Protein AF-A0A2U1WBD3-F1 (afdb_monomer_lite)

Sequence (122 aa):
MTLLGEARAVLRVKGDNYQPSRVTIESYLKFYELRAE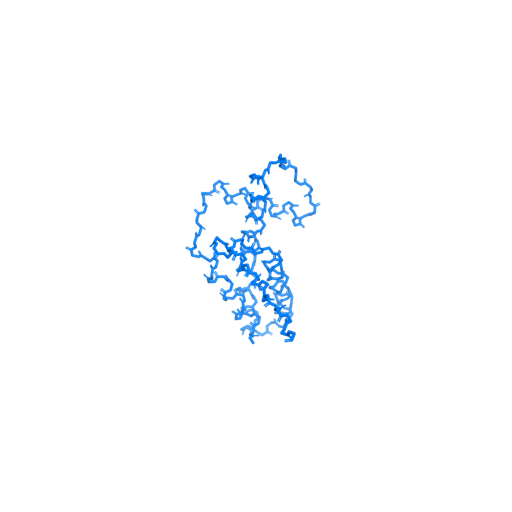GREIHPPRTRSTAVWRKAALRYGTVQRLRRSAGAFEQALISGDRQSAERLGEDVRHFLEVLYANPIARPGRRAAAVNPVLEMPVA

Structure (mmCIF, N/CA/C/O backbone):
data_AF-A0A2U1WBD3-F1
#
_entry.id   AF-A0A2U1WBD3-F1
#
loop_
_atom_site.group_PDB
_atom_site.id
_atom_site.type_symbol
_atom_site.label_atom_id
_atom_site.label_alt_id
_atom_site.label_comp_id
_atom_site.label_asym_id
_atom_site.label_entity_id
_atom_site.label_seq_id
_atom_site.pdbx_PDB_ins_code
_atom_site.Cartn_x
_atom_site.Cartn_y
_atom_site.Cartn_z
_atom_site.occupancy
_atom_site.B_iso_or_equiv
_atom_site.auth_seq_id
_atom_site.auth_comp_id
_atom_site.auth_asym_id
_atom_site.auth_atom_id
_atom_site.pdbx_PDB_model_num
ATOM 1 N N . MET A 1 1 ? -9.746 -14.182 8.923 1.00 58.69 1 MET A N 1
ATOM 2 C CA . MET A 1 1 ? -8.563 -13.294 9.026 1.00 58.69 1 MET A CA 1
ATOM 3 C C . MET A 1 1 ? -9.063 -11.858 8.898 1.00 58.69 1 MET A C 1
ATOM 5 O O . MET A 1 1 ? -9.930 -11.645 8.064 1.00 58.69 1 MET A O 1
ATOM 9 N N . THR A 1 2 ? -8.634 -10.909 9.740 1.00 89.38 2 THR A N 1
ATOM 10 C CA . THR A 1 2 ? -9.076 -9.499 9.636 1.00 89.38 2 THR A CA 1
ATOM 11 C C . THR A 1 2 ? -8.217 -8.734 8.627 1.00 89.38 2 THR A C 1
ATOM 13 O O . THR A 1 2 ? -7.050 -9.075 8.435 1.00 89.38 2 THR A O 1
ATOM 16 N N . LEU A 1 3 ? -8.763 -7.668 8.030 1.00 89.25 3 LEU A N 1
ATOM 17 C CA . LEU A 1 3 ? -8.054 -6.838 7.045 1.00 89.25 3 LEU A CA 1
ATOM 18 C C . LEU A 1 3 ? -6.744 -6.245 7.605 1.00 89.25 3 LEU A C 1
ATOM 20 O O . LEU A 1 3 ? -5.707 -6.277 6.944 1.00 89.25 3 LEU A O 1
ATOM 24 N N . LEU A 1 4 ? -6.753 -5.780 8.862 1.00 90.31 4 LEU A N 1
ATOM 25 C CA . LEU A 1 4 ? -5.536 -5.331 9.554 1.00 90.31 4 LEU A CA 1
ATOM 26 C C . LEU A 1 4 ? -4.539 -6.468 9.798 1.00 90.31 4 LEU A C 1
ATOM 28 O O . LEU A 1 4 ? -3.333 -6.263 9.664 1.00 90.31 4 LEU A O 1
ATOM 32 N N . GLY A 1 5 ? -5.023 -7.663 10.151 1.00 89.75 5 GLY A N 1
ATOM 33 C CA . GLY A 1 5 ? -4.171 -8.838 10.338 1.00 89.75 5 GLY A CA 1
ATOM 34 C C . GLY A 1 5 ? -3.416 -9.205 9.059 1.00 89.75 5 GLY A C 1
ATOM 35 O O . GLY A 1 5 ? -2.218 -9.482 9.096 1.00 89.75 5 GLY A O 1
ATOM 36 N N . GLU A 1 6 ? -4.098 -9.124 7.920 1.00 89.06 6 GLU A N 1
ATOM 37 C CA . GLU A 1 6 ? -3.526 -9.357 6.595 1.00 89.06 6 GLU A CA 1
ATOM 38 C C . GLU A 1 6 ? -2.506 -8.294 6.188 1.00 89.06 6 GLU A C 1
ATOM 40 O O . GLU A 1 6 ? -1.378 -8.630 5.818 1.00 89.06 6 GLU A O 1
ATOM 45 N N . ALA A 1 7 ? -2.849 -7.013 6.350 1.00 89.38 7 ALA A N 1
ATOM 46 C CA . ALA A 1 7 ? -1.927 -5.909 6.108 1.00 89.38 7 ALA A CA 1
ATOM 47 C C . ALA A 1 7 ? -0.637 -6.060 6.930 1.00 89.38 7 ALA A C 1
ATOM 49 O O . ALA A 1 7 ? 0.466 -5.953 6.390 1.00 89.38 7 ALA A O 1
ATOM 50 N N . ARG A 1 8 ? -0.752 -6.395 8.220 1.00 88.56 8 ARG A N 1
ATOM 51 C CA . ARG A 1 8 ? 0.398 -6.635 9.106 1.00 88.56 8 ARG A CA 1
ATOM 52 C C . ARG A 1 8 ? 1.247 -7.818 8.661 1.00 88.56 8 ARG A C 1
ATOM 54 O O . ARG A 1 8 ? 2.471 -7.700 8.635 1.00 88.56 8 ARG A O 1
ATOM 61 N N . ALA A 1 9 ? 0.625 -8.936 8.285 1.00 88.38 9 ALA A N 1
ATOM 62 C CA . ALA A 1 9 ? 1.343 -10.099 7.771 1.00 88.38 9 ALA A CA 1
ATOM 63 C C . ALA A 1 9 ? 2.156 -9.748 6.514 1.00 88.38 9 ALA A C 1
ATOM 65 O O . ALA A 1 9 ? 3.345 -10.066 6.435 1.00 88.38 9 ALA A O 1
ATOM 66 N N . VAL A 1 10 ? 1.555 -9.026 5.563 1.00 86.06 10 VAL A N 1
ATOM 67 C CA . VAL A 1 10 ? 2.246 -8.569 4.349 1.00 86.06 10 VAL A CA 1
ATOM 68 C C . VAL A 1 10 ? 3.392 -7.614 4.684 1.00 86.06 10 VAL A C 1
ATOM 70 O O . VAL A 1 10 ? 4.498 -7.790 4.169 1.00 86.06 10 VAL A O 1
ATOM 73 N N . LEU A 1 11 ? 3.168 -6.636 5.565 1.00 85.06 11 LEU A N 1
ATOM 74 C CA . LEU A 1 11 ? 4.197 -5.677 5.975 1.00 85.06 11 LEU A CA 1
ATOM 75 C C . LEU A 1 11 ? 5.371 -6.354 6.693 1.00 85.06 11 LEU A C 1
ATOM 77 O O . LEU A 1 11 ? 6.513 -5.989 6.424 1.00 85.06 11 LEU A O 1
ATOM 81 N N . ARG A 1 12 ? 5.115 -7.368 7.531 1.00 84.06 12 ARG A N 1
ATOM 82 C CA . ARG A 1 12 ? 6.157 -8.157 8.206 1.00 84.06 12 ARG A CA 1
ATOM 83 C C . ARG A 1 12 ? 7.020 -8.919 7.201 1.00 84.06 12 ARG A C 1
ATOM 85 O O . ARG A 1 12 ? 8.234 -8.803 7.216 1.00 84.06 12 ARG A O 1
ATOM 92 N N . VAL A 1 13 ? 6.403 -9.630 6.255 1.00 77.25 13 VAL A N 1
ATOM 93 C CA . VAL A 1 13 ? 7.138 -10.415 5.240 1.00 77.25 13 VAL A CA 1
ATOM 94 C C . VAL A 1 13 ? 7.948 -9.526 4.285 1.00 77.25 13 VAL A C 1
ATOM 96 O O . VAL A 1 13 ? 8.920 -9.979 3.679 1.00 77.25 13 VAL A O 1
ATOM 99 N N . LYS A 1 14 ? 7.531 -8.271 4.080 1.00 67.88 14 LYS A N 1
ATOM 100 C CA . LYS A 1 14 ? 8.148 -7.350 3.110 1.00 67.88 14 LYS A CA 1
ATOM 101 C C . LYS A 1 14 ? 9.025 -6.267 3.735 1.00 67.88 14 LYS A C 1
ATOM 103 O O . LYS A 1 14 ? 9.669 -5.552 2.974 1.00 67.88 14 LYS A O 1
ATOM 108 N N . GLY A 1 15 ? 9.071 -6.167 5.062 1.00 56.50 15 GLY A N 1
ATOM 109 C CA . GLY A 1 15 ? 9.906 -5.213 5.790 1.00 56.50 15 GLY A CA 1
ATOM 110 C C . GLY A 1 15 ? 11.388 -5.589 5.860 1.00 56.50 15 GLY A C 1
ATOM 111 O O . GLY A 1 15 ? 12.218 -4.687 5.892 1.00 56.50 15 GLY A O 1
ATOM 112 N N . ASP A 1 16 ? 11.724 -6.883 5.810 1.00 53.38 16 ASP A N 1
ATOM 113 C CA . ASP A 1 16 ? 13.017 -7.342 6.348 1.00 53.38 16 ASP A CA 1
ATOM 114 C C . ASP A 1 16 ? 14.142 -7.591 5.327 1.00 53.38 16 ASP A C 1
ATOM 116 O O . ASP A 1 16 ? 15.297 -7.686 5.721 1.00 53.38 16 ASP A O 1
ATOM 120 N N . ASN A 1 17 ? 13.874 -7.668 4.016 1.00 53.53 17 ASN A N 1
ATOM 121 C CA . ASN A 1 17 ? 14.839 -8.301 3.091 1.00 53.53 17 ASN A CA 1
ATOM 122 C C . ASN A 1 17 ? 15.435 -7.414 1.981 1.00 53.53 17 ASN A C 1
ATOM 124 O O . ASN A 1 17 ? 16.200 -7.915 1.161 1.00 53.53 17 ASN A O 1
ATOM 128 N N . TYR A 1 18 ? 15.114 -6.117 1.904 1.00 58.81 18 TYR A N 1
ATOM 129 C CA . TYR A 1 18 ? 15.713 -5.238 0.888 1.00 58.81 18 TYR A CA 1
ATOM 130 C C . TYR A 1 18 ? 15.768 -3.780 1.353 1.00 58.81 18 TYR A C 1
ATOM 132 O O . TYR A 1 18 ? 14.731 -3.125 1.463 1.00 58.81 18 TYR A O 1
ATOM 140 N N . GLN A 1 19 ? 16.980 -3.268 1.589 1.00 67.19 19 GLN A N 1
ATOM 141 C CA . GLN A 1 19 ? 17.243 -1.850 1.853 1.00 67.19 19 GLN A CA 1
ATOM 142 C C . GLN A 1 19 ? 17.941 -1.224 0.632 1.00 67.19 19 GLN A C 1
ATOM 144 O O . GLN A 1 19 ? 19.165 -1.283 0.522 1.00 67.19 19 GLN A O 1
ATOM 149 N N . PRO A 1 20 ? 17.183 -0.680 -0.337 1.00 70.88 20 PRO A N 1
ATOM 150 C CA . PRO A 1 20 ? 17.767 0.020 -1.472 1.00 70.88 20 PRO A CA 1
ATOM 151 C C . PRO A 1 20 ? 18.505 1.289 -1.026 1.00 70.88 20 PRO A C 1
ATOM 153 O O . PRO A 1 20 ? 18.197 1.872 0.013 1.00 70.88 20 PRO A O 1
ATOM 156 N N . SER A 1 21 ? 19.448 1.757 -1.849 1.00 80.75 21 SER A N 1
ATOM 157 C CA . SER A 1 21 ? 20.098 3.052 -1.626 1.00 80.75 21 SER A CA 1
ATOM 158 C C . SER A 1 21 ? 19.076 4.196 -1.638 1.00 80.75 21 SER A C 1
ATOM 160 O O . SER A 1 21 ? 18.038 4.108 -2.300 1.00 80.75 21 SER A O 1
ATOM 162 N N . ARG A 1 22 ? 19.390 5.310 -0.964 1.00 78.88 22 ARG A N 1
ATOM 163 C CA . ARG A 1 22 ? 18.521 6.500 -0.908 1.00 78.88 22 ARG A CA 1
ATOM 164 C C . ARG A 1 22 ? 18.092 6.992 -2.297 1.00 78.88 22 ARG A C 1
ATOM 166 O O . ARG A 1 22 ? 16.910 7.224 -2.521 1.00 78.88 22 ARG A O 1
ATOM 173 N N . VAL A 1 23 ? 19.029 7.053 -3.245 1.00 77.06 23 VAL A N 1
ATOM 174 C CA . VAL A 1 23 ? 18.760 7.446 -4.643 1.00 77.06 23 VAL A CA 1
ATOM 175 C C . VAL A 1 23 ? 17.743 6.508 -5.306 1.00 77.06 23 VAL A C 1
ATOM 177 O O . VAL A 1 23 ? 16.848 6.948 -6.024 1.00 77.06 23 VAL A O 1
ATOM 180 N N . THR A 1 24 ? 17.833 5.204 -5.033 1.00 81.75 24 THR A N 1
ATOM 181 C CA . THR A 1 24 ? 16.894 4.206 -5.568 1.00 81.75 24 THR A CA 1
ATOM 182 C C . THR A 1 24 ? 15.501 4.369 -4.957 1.00 81.75 24 THR A C 1
ATOM 184 O O . THR A 1 24 ? 14.508 4.263 -5.672 1.00 81.75 24 THR A O 1
ATOM 187 N N . ILE A 1 25 ? 15.421 4.674 -3.657 1.00 84.56 25 ILE A N 1
ATOM 188 C CA . ILE A 1 25 ? 14.158 4.950 -2.955 1.00 84.56 25 ILE A CA 1
ATOM 189 C C . ILE A 1 25 ? 13.456 6.169 -3.556 1.00 84.56 25 ILE A C 1
ATOM 191 O O . ILE A 1 25 ? 12.281 6.079 -3.911 1.00 84.56 25 ILE A O 1
ATOM 195 N N . GLU A 1 26 ? 14.168 7.286 -3.709 1.00 84.31 26 GLU A N 1
ATOM 196 C CA . GLU A 1 26 ? 13.619 8.517 -4.293 1.00 84.31 26 GLU A CA 1
ATOM 197 C C . GLU A 1 26 ? 13.110 8.266 -5.720 1.00 84.31 26 GLU A C 1
ATOM 199 O O . GLU A 1 26 ? 11.998 8.658 -6.078 1.00 84.31 26 GLU A O 1
ATOM 204 N N . SER A 1 27 ? 13.878 7.513 -6.512 1.00 83.94 27 SER A N 1
ATOM 205 C CA . SER A 1 27 ? 13.496 7.114 -7.867 1.00 83.94 27 SER A CA 1
ATOM 206 C C . SER A 1 27 ? 12.232 6.235 -7.896 1.00 83.94 27 SER A C 1
ATOM 208 O O . SER A 1 27 ? 11.349 6.436 -8.733 1.00 83.94 27 SER A O 1
ATOM 210 N N . TYR A 1 28 ? 12.098 5.290 -6.958 1.00 87.44 28 TYR A N 1
ATOM 211 C CA . TYR A 1 28 ? 10.912 4.439 -6.828 1.00 87.44 28 TYR A CA 1
ATOM 212 C C . TYR A 1 28 ? 9.660 5.215 -6.433 1.00 87.44 28 TYR A C 1
ATOM 214 O O . TYR A 1 28 ? 8.596 4.987 -7.011 1.00 87.44 28 TYR A O 1
ATOM 222 N N . LEU A 1 29 ? 9.783 6.120 -5.461 1.00 85.38 29 LEU A N 1
ATOM 223 C CA . LEU A 1 29 ? 8.667 6.938 -4.995 1.00 85.38 29 LEU A CA 1
ATOM 224 C C . LEU A 1 29 ? 8.170 7.863 -6.104 1.00 85.38 29 LEU A C 1
ATOM 226 O O . LEU A 1 29 ? 6.980 7.838 -6.411 1.00 85.38 29 LEU A O 1
ATOM 230 N N . LYS A 1 30 ? 9.086 8.556 -6.792 1.00 85.75 30 LYS A N 1
ATOM 231 C CA . LYS A 1 30 ? 8.747 9.414 -7.934 1.00 85.75 30 LYS A CA 1
ATOM 232 C C . LYS A 1 30 ? 8.009 8.644 -9.030 1.00 85.75 30 LYS A C 1
ATOM 234 O O . LYS A 1 30 ? 7.038 9.137 -9.594 1.00 85.75 30 LYS A O 1
ATOM 239 N N . PHE A 1 31 ? 8.443 7.418 -9.331 1.00 85.62 31 PHE A N 1
ATOM 240 C CA . PHE A 1 31 ? 7.751 6.570 -10.303 1.00 85.62 31 PHE A CA 1
ATOM 241 C C . PHE A 1 31 ? 6.345 6.178 -9.853 1.00 85.62 31 PHE A C 1
ATOM 243 O O . PHE A 1 31 ? 5.408 6.202 -10.650 1.00 85.62 31 PHE A O 1
ATOM 250 N N . TYR A 1 32 ? 6.196 5.790 -8.588 1.00 86.00 32 TYR A N 1
ATOM 251 C CA . TYR A 1 32 ? 4.901 5.412 -8.037 1.00 86.00 32 TYR A CA 1
ATOM 252 C C . TYR A 1 32 ? 3.906 6.579 -8.078 1.00 86.00 32 TYR A C 1
ATOM 254 O O . TYR A 1 32 ? 2.763 6.380 -8.476 1.00 86.00 32 TYR A O 1
ATOM 262 N N . GLU A 1 33 ? 4.346 7.783 -7.712 1.00 86.94 33 GLU A N 1
ATOM 263 C CA . GLU A 1 33 ? 3.527 9.002 -7.724 1.00 86.94 33 GLU A CA 1
ATOM 264 C C . GLU A 1 33 ? 3.058 9.357 -9.132 1.00 86.94 33 GLU A C 1
ATOM 266 O O . GLU A 1 33 ? 1.858 9.448 -9.370 1.00 86.94 33 GLU A O 1
ATOM 271 N N . LEU A 1 34 ? 3.983 9.431 -10.090 1.00 85.44 34 LEU A N 1
ATOM 272 C CA . LEU A 1 34 ? 3.650 9.695 -11.489 1.00 85.44 34 LEU A CA 1
ATOM 273 C C . LEU A 1 34 ? 2.657 8.659 -12.049 1.00 85.44 34 LEU A C 1
ATOM 275 O O . LEU A 1 34 ? 1.735 9.015 -12.779 1.00 85.44 34 LEU A O 1
ATOM 279 N N . ARG A 1 35 ? 2.794 7.382 -11.668 1.00 83.31 35 ARG A N 1
ATOM 280 C CA . ARG A 1 35 ? 1.837 6.338 -12.058 1.00 83.31 35 ARG A CA 1
ATOM 281 C C . ARG A 1 35 ? 0.466 6.534 -11.402 1.00 83.31 35 ARG A C 1
ATOM 283 O O . ARG A 1 35 ? -0.542 6.317 -12.067 1.00 83.31 35 ARG A O 1
ATOM 290 N N . ALA A 1 36 ? 0.420 6.895 -10.121 1.00 81.75 36 ALA A N 1
ATOM 291 C CA . ALA A 1 36 ? -0.828 7.158 -9.405 1.00 81.75 36 ALA A CA 1
ATOM 292 C C . ALA A 1 36 ? -1.576 8.376 -9.978 1.00 81.75 36 ALA A C 1
ATOM 294 O O . ALA A 1 36 ? -2.800 8.381 -10.009 1.00 81.75 36 ALA A O 1
ATOM 295 N N . GLU A 1 37 ? -0.843 9.361 -10.501 1.00 84.19 37 GLU A N 1
ATOM 296 C CA . GLU A 1 37 ? -1.375 10.518 -11.237 1.00 84.19 37 GLU A CA 1
ATOM 297 C C . GLU A 1 37 ? -1.829 10.181 -12.672 1.00 84.19 37 GLU A C 1
ATOM 299 O O . GLU A 1 37 ? -2.264 11.069 -13.403 1.00 84.19 37 GLU A O 1
ATOM 304 N N . GLY A 1 38 ? -1.697 8.924 -13.115 1.00 79.75 38 GLY A N 1
ATOM 305 C CA . GLY A 1 38 ? -2.022 8.508 -14.483 1.00 79.75 38 GLY A CA 1
ATOM 306 C C . GLY A 1 38 ? -1.058 9.047 -15.546 1.00 79.75 38 GLY A C 1
ATOM 307 O O . GLY A 1 38 ? -1.369 9.002 -16.734 1.00 79.75 38 GLY A O 1
ATOM 308 N N . ARG A 1 39 ? 0.114 9.559 -15.148 1.00 78.19 39 ARG A N 1
ATOM 309 C CA . ARG A 1 39 ? 1.105 10.120 -16.071 1.00 78.19 39 ARG A CA 1
ATOM 310 C C . ARG A 1 39 ? 1.967 9.020 -16.672 1.00 78.19 39 ARG A C 1
ATOM 312 O O . ARG A 1 39 ? 2.451 8.123 -15.977 1.00 78.19 39 ARG A O 1
ATOM 319 N N . GLU A 1 40 ? 2.194 9.107 -17.978 1.00 61.78 40 GLU A N 1
ATOM 320 C CA . GLU A 1 40 ? 3.032 8.147 -18.682 1.00 61.78 40 GLU A CA 1
ATOM 321 C C . GLU A 1 40 ? 4.512 8.420 -18.396 1.00 61.78 40 GLU A C 1
ATOM 323 O O . GLU A 1 40 ? 5.055 9.487 -18.675 1.00 61.78 40 GLU A O 1
ATOM 328 N N . ILE A 1 41 ? 5.178 7.430 -17.809 1.00 62.22 41 ILE A N 1
ATOM 329 C CA . ILE A 1 41 ? 6.614 7.465 -17.557 1.00 62.22 41 ILE A CA 1
ATOM 330 C C . ILE A 1 41 ? 7.221 6.546 -18.604 1.00 62.22 41 ILE A C 1
ATOM 332 O O . ILE A 1 41 ? 6.972 5.336 -18.587 1.00 62.22 41 ILE A O 1
ATOM 336 N N . HIS A 1 42 ? 8.024 7.099 -19.509 1.00 54.31 42 HIS A N 1
ATOM 337 C CA . HIS A 1 42 ? 8.779 6.328 -20.493 1.00 54.31 42 HIS A CA 1
ATOM 338 C C . HIS A 1 42 ? 10.232 6.116 -20.036 1.00 54.31 42 HIS A C 1
ATOM 340 O O . HIS A 1 42 ? 11.139 6.753 -20.566 1.00 54.31 42 HIS A O 1
ATOM 346 N N . PRO A 1 43 ? 10.535 5.217 -19.081 1.00 56.25 43 PRO A N 1
ATOM 347 C CA . PRO A 1 43 ? 11.903 4.749 -18.947 1.00 56.25 43 PRO A CA 1
ATOM 348 C C . PRO A 1 43 ? 12.204 3.780 -20.111 1.00 56.25 43 PRO A C 1
ATOM 350 O O . PRO A 1 43 ? 11.303 3.032 -20.521 1.00 56.25 43 PRO A O 1
ATOM 353 N N . PRO A 1 44 ? 13.438 3.767 -20.647 1.00 48.78 44 PRO A N 1
ATOM 354 C CA . PRO A 1 44 ? 13.813 2.990 -21.831 1.00 48.78 44 PRO A CA 1
ATOM 355 C C . PRO A 1 44 ? 13.414 1.512 -21.707 1.00 48.78 44 PRO A C 1
ATOM 357 O O . PRO A 1 44 ? 13.583 0.898 -20.651 1.00 48.78 44 PRO A O 1
ATOM 360 N N . ARG A 1 45 ? 12.848 0.938 -22.780 1.00 50.91 45 ARG A N 1
ATOM 361 C CA . ARG A 1 45 ? 12.339 -0.447 -22.840 1.00 50.91 45 ARG A CA 1
ATOM 362 C C . ARG A 1 45 ? 13.492 -1.465 -22.820 1.00 50.91 45 ARG A C 1
ATOM 364 O O . ARG A 1 45 ? 13.830 -2.056 -23.836 1.00 50.91 45 ARG A O 1
ATOM 371 N N . THR A 1 46 ? 14.084 -1.697 -21.654 1.00 60.22 46 THR A N 1
ATOM 372 C CA . THR A 1 46 ? 15.033 -2.794 -21.397 1.00 60.22 46 THR A CA 1
ATOM 373 C C . THR A 1 46 ? 14.473 -3.736 -20.322 1.00 60.22 46 THR A C 1
ATOM 375 O O . THR A 1 46 ? 13.620 -3.349 -19.518 1.00 60.22 46 THR A O 1
ATOM 378 N N . ARG A 1 47 ? 14.919 -5.005 -20.285 1.00 57.16 47 ARG A N 1
ATOM 379 C CA . ARG A 1 47 ? 14.473 -5.986 -19.266 1.00 57.16 47 ARG A CA 1
ATOM 380 C C . ARG A 1 47 ? 14.747 -5.506 -17.832 1.00 57.16 47 ARG A C 1
ATOM 382 O O . ARG A 1 47 ? 13.920 -5.731 -16.950 1.00 57.16 47 ARG A O 1
ATOM 389 N N . SER A 1 48 ? 15.857 -4.800 -17.611 1.00 72.06 48 SER A N 1
ATOM 390 C CA . SER A 1 48 ? 16.195 -4.167 -16.329 1.00 72.06 48 SER A CA 1
ATOM 391 C C . SER A 1 48 ? 15.172 -3.104 -15.916 1.00 72.06 48 SER A C 1
ATOM 393 O O . SER A 1 48 ? 14.790 -3.046 -14.748 1.00 72.06 48 SER A O 1
ATOM 395 N N . THR A 1 49 ? 14.629 -2.346 -16.870 1.00 74.81 49 THR A N 1
ATOM 396 C CA . THR A 1 49 ? 13.566 -1.368 -16.615 1.00 74.81 49 THR A CA 1
ATOM 397 C C . THR A 1 49 ? 12.257 -2.024 -16.175 1.00 74.81 49 THR A C 1
ATOM 399 O O . THR A 1 49 ? 11.584 -1.503 -15.289 1.00 74.81 49 THR A O 1
ATOM 402 N N . ALA A 1 50 ? 11.874 -3.175 -16.736 1.00 76.00 50 ALA A N 1
ATOM 403 C CA . ALA A 1 50 ? 10.646 -3.867 -16.327 1.00 76.00 50 ALA A CA 1
ATOM 404 C C . ALA A 1 50 ? 10.718 -4.373 -14.873 1.00 76.00 50 ALA A C 1
ATOM 406 O O . ALA A 1 50 ? 9.772 -4.195 -14.101 1.00 76.00 50 ALA A O 1
ATOM 407 N N . VAL A 1 51 ? 11.862 -4.950 -14.486 1.00 79.38 51 VAL A N 1
ATOM 408 C CA . VAL A 1 51 ? 12.134 -5.371 -13.101 1.00 79.38 51 VAL A CA 1
ATOM 409 C C . VAL A 1 51 ? 12.107 -4.164 -12.163 1.00 79.38 51 VAL A C 1
ATOM 411 O O . VAL A 1 51 ? 11.437 -4.203 -11.130 1.00 79.38 51 VAL A O 1
ATOM 414 N N . TRP A 1 52 ? 12.760 -3.069 -12.560 1.00 83.00 52 TRP A N 1
ATOM 415 C CA . TRP A 1 52 ? 12.784 -1.820 -11.804 1.00 83.00 52 TRP A CA 1
ATOM 416 C C . TRP A 1 52 ? 11.381 -1.222 -11.611 1.00 83.00 52 TRP A C 1
ATOM 418 O O . TRP A 1 52 ? 11.013 -0.910 -10.483 1.00 83.00 52 TRP A O 1
ATOM 428 N N . ARG A 1 53 ? 10.543 -1.150 -12.659 1.00 83.06 53 ARG A N 1
ATOM 429 C CA . ARG A 1 53 ? 9.158 -0.637 -12.567 1.00 83.06 53 ARG A CA 1
ATOM 430 C C . ARG A 1 53 ? 8.315 -1.452 -11.587 1.00 83.06 53 ARG A C 1
ATOM 432 O O . ARG A 1 53 ? 7.533 -0.892 -10.820 1.00 83.06 53 ARG A O 1
ATOM 439 N N . LYS A 1 54 ? 8.469 -2.781 -11.604 1.00 83.06 54 LYS A N 1
ATOM 440 C CA . LYS A 1 54 ? 7.762 -3.680 -10.681 1.00 83.06 54 LYS A CA 1
ATOM 441 C C . LYS A 1 54 ? 8.232 -3.478 -9.239 1.00 83.06 54 LYS A C 1
ATOM 443 O O . LYS A 1 54 ? 7.403 -3.449 -8.331 1.00 83.06 54 LYS A O 1
ATOM 448 N N . ALA A 1 55 ? 9.539 -3.312 -9.033 1.00 83.38 55 ALA A N 1
ATOM 449 C CA . ALA A 1 55 ? 10.112 -3.007 -7.725 1.00 83.38 55 ALA A CA 1
ATOM 450 C C . ALA A 1 55 ? 9.622 -1.649 -7.194 1.00 83.38 55 ALA A C 1
ATOM 452 O O . ALA A 1 55 ? 9.158 -1.581 -6.057 1.00 83.38 55 ALA A O 1
ATOM 453 N N . ALA A 1 56 ? 9.627 -0.614 -8.036 1.00 85.25 56 ALA A N 1
ATOM 454 C CA . ALA A 1 56 ? 9.150 0.726 -7.710 1.00 85.25 56 ALA A CA 1
ATOM 455 C C . ALA A 1 56 ? 7.668 0.738 -7.311 1.00 85.25 56 ALA A C 1
ATOM 457 O O . ALA A 1 56 ? 7.317 1.245 -6.245 1.00 85.25 56 ALA A O 1
ATOM 458 N N . LEU A 1 57 ? 6.806 0.098 -8.116 1.00 86.62 57 LEU A N 1
ATOM 459 C CA . LEU A 1 57 ? 5.381 -0.047 -7.805 1.00 86.62 57 LEU A CA 1
ATOM 460 C C . LEU A 1 57 ? 5.184 -0.691 -6.433 1.00 86.62 57 LEU A C 1
ATOM 462 O O . LEU A 1 57 ? 4.433 -0.193 -5.597 1.00 86.62 57 LEU A O 1
ATOM 466 N N . ARG A 1 58 ? 5.870 -1.811 -6.206 1.00 86.94 58 ARG A N 1
ATOM 467 C CA . ARG A 1 58 ? 5.761 -2.570 -4.966 1.00 86.94 58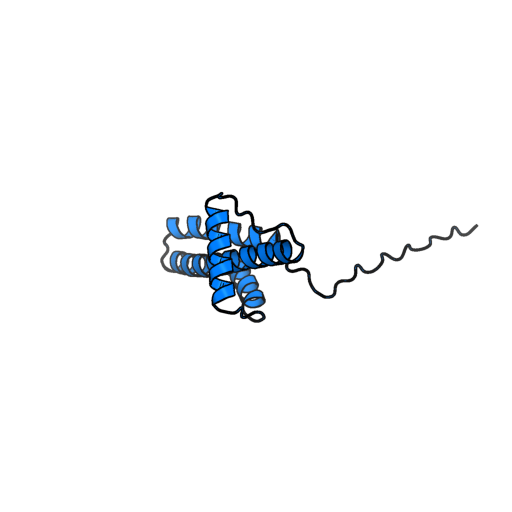 ARG A CA 1
ATOM 468 C C . ARG A 1 58 ? 6.217 -1.745 -3.769 1.00 86.94 58 ARG A C 1
ATOM 470 O O . ARG A 1 58 ? 5.526 -1.740 -2.757 1.00 86.94 58 ARG A O 1
ATOM 477 N N . TYR A 1 59 ? 7.358 -1.070 -3.885 1.00 87.38 59 TYR A N 1
ATOM 478 C CA . TYR A 1 59 ? 7.904 -0.238 -2.819 1.00 87.38 59 TYR A CA 1
ATOM 479 C C . TYR A 1 59 ? 6.915 0.865 -2.427 1.00 87.38 59 TYR A C 1
ATOM 481 O O . TYR A 1 59 ? 6.553 0.970 -1.256 1.00 87.38 59 TYR A O 1
ATOM 489 N N . GLY A 1 60 ? 6.405 1.617 -3.408 1.00 88.56 60 GLY A N 1
ATOM 490 C CA . GLY A 1 60 ? 5.405 2.656 -3.162 1.00 88.56 60 GLY A CA 1
ATOM 491 C C . GLY A 1 60 ? 4.118 2.101 -2.543 1.00 88.56 60 GLY A C 1
ATOM 492 O O . GLY A 1 60 ? 3.627 2.647 -1.556 1.00 88.56 60 GLY A O 1
ATOM 493 N N . THR A 1 61 ? 3.635 0.955 -3.034 1.00 90.94 61 THR A N 1
ATOM 494 C CA . THR A 1 61 ? 2.434 0.297 -2.492 1.00 90.94 61 THR A CA 1
ATOM 495 C C . THR A 1 61 ? 2.637 -0.152 -1.041 1.00 90.94 61 THR A C 1
ATOM 497 O O . THR A 1 61 ? 1.758 0.044 -0.211 1.00 90.94 61 THR A O 1
ATOM 500 N N . VAL A 1 62 ? 3.807 -0.705 -0.690 1.00 90.06 62 VAL A N 1
ATOM 501 C CA . VAL A 1 62 ? 4.135 -1.102 0.693 1.00 90.06 62 VAL A CA 1
ATOM 502 C C . VAL A 1 62 ? 4.185 0.109 1.627 1.00 90.06 62 VAL A C 1
ATOM 504 O O . VAL A 1 62 ? 3.671 0.034 2.742 1.00 90.06 62 VAL A O 1
ATOM 507 N N . GLN A 1 63 ? 4.768 1.229 1.190 1.00 90.12 63 GLN A N 1
ATOM 508 C CA . GLN A 1 63 ? 4.814 2.459 1.990 1.00 90.12 63 GLN A CA 1
ATOM 509 C C . GLN A 1 63 ? 3.410 3.027 2.235 1.00 90.12 63 GLN A C 1
ATOM 511 O O . GLN A 1 63 ? 3.066 3.376 3.367 1.00 90.12 63 GLN A O 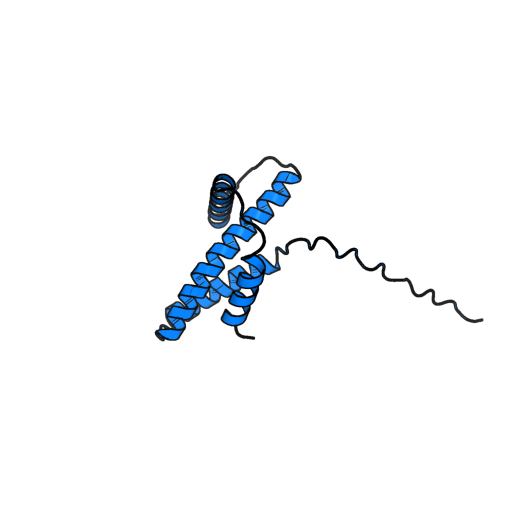1
ATOM 516 N N . ARG A 1 64 ? 2.569 3.066 1.192 1.00 91.88 64 ARG A N 1
ATOM 517 C CA . ARG A 1 64 ? 1.172 3.507 1.304 1.00 91.88 64 ARG A CA 1
ATOM 518 C C . ARG A 1 64 ? 0.356 2.565 2.188 1.00 91.88 64 ARG A C 1
ATOM 520 O O . ARG A 1 64 ? -0.302 3.048 3.101 1.00 91.88 64 ARG A O 1
ATOM 527 N N . LEU A 1 65 ? 0.501 1.248 2.021 1.00 93.50 65 LEU A N 1
ATOM 528 C CA . LEU A 1 65 ? -0.129 0.247 2.885 1.00 93.50 65 LEU A CA 1
ATOM 529 C C . LEU A 1 65 ? 0.270 0.429 4.352 1.00 93.50 65 LEU A C 1
ATOM 531 O O . LEU A 1 65 ? -0.594 0.385 5.217 1.00 93.50 65 LEU A O 1
ATOM 535 N N . ARG A 1 66 ? 1.555 0.666 4.649 1.00 92.88 66 ARG A N 1
ATOM 536 C CA . ARG A 1 66 ? 2.025 0.906 6.023 1.00 92.88 66 ARG A CA 1
ATOM 537 C C . ARG A 1 66 ? 1.339 2.121 6.646 1.00 92.88 66 ARG A C 1
ATOM 539 O O . ARG A 1 66 ? 0.859 2.032 7.773 1.00 92.88 66 ARG A O 1
ATOM 546 N N . ARG A 1 67 ? 1.275 3.235 5.909 1.00 93.56 67 ARG A N 1
ATOM 547 C CA . ARG A 1 67 ? 0.628 4.469 6.372 1.00 93.56 67 ARG A CA 1
ATOM 548 C C . ARG A 1 67 ? -0.881 4.284 6.551 1.00 93.56 67 ARG A C 1
ATOM 550 O O . ARG A 1 67 ? -1.399 4.641 7.604 1.00 93.56 67 ARG A O 1
ATOM 557 N N . SER A 1 68 ? -1.567 3.706 5.564 1.00 94.38 68 SER A N 1
ATOM 558 C CA . SER A 1 68 ? -3.017 3.492 5.616 1.00 94.38 68 SER A CA 1
ATOM 559 C C . SER A 1 68 ? -3.411 2.468 6.675 1.00 94.38 68 SER A C 1
ATOM 561 O O . SER A 1 68 ? -4.376 2.706 7.383 1.00 94.38 68 SER A O 1
ATOM 563 N N . ALA A 1 69 ? -2.647 1.388 6.865 1.00 94.62 69 ALA A N 1
ATOM 564 C CA . ALA A 1 69 ? -2.912 0.412 7.922 1.00 94.62 69 ALA A CA 1
ATOM 565 C C . ALA A 1 69 ? -2.748 1.019 9.324 1.00 94.62 69 ALA A C 1
ATOM 567 O O . ALA A 1 69 ? -3.583 0.772 10.189 1.00 94.62 69 ALA A O 1
ATOM 568 N N . GLY A 1 70 ? -1.716 1.846 9.539 1.00 94.44 70 GLY A N 1
ATOM 569 C CA . GLY A 1 70 ? -1.540 2.566 10.803 1.00 94.44 70 GLY A CA 1
ATOM 570 C C . GLY A 1 70 ? -2.672 3.562 11.070 1.00 94.44 70 GLY A C 1
ATOM 571 O O . GLY A 1 70 ? -3.225 3.584 12.164 1.00 94.44 70 GLY A O 1
ATOM 572 N N . ALA A 1 71 ? -3.069 4.345 10.063 1.00 94.56 71 ALA A N 1
ATOM 573 C CA . ALA A 1 71 ? -4.192 5.274 10.188 1.00 94.56 71 ALA A CA 1
ATOM 574 C C . ALA A 1 71 ? -5.534 4.545 10.388 1.00 94.56 71 ALA A C 1
ATOM 576 O O . ALA A 1 71 ? -6.359 4.991 11.179 1.00 94.56 71 ALA A O 1
ATOM 577 N N . PHE A 1 72 ? -5.742 3.418 9.701 1.00 96.25 72 PHE A N 1
ATOM 578 C CA . PHE A 1 72 ? -6.940 2.592 9.829 1.00 96.25 72 PHE A CA 1
ATOM 579 C C . PHE A 1 72 ? -7.071 2.033 11.245 1.00 96.25 72 PHE A C 1
ATOM 581 O O . PHE A 1 72 ? -8.135 2.122 11.848 1.00 96.25 72 PHE A O 1
ATOM 588 N N . GLU A 1 73 ? -5.977 1.518 11.807 1.00 95.88 73 GLU A N 1
ATOM 589 C CA . GLU A 1 73 ? -5.943 1.076 13.199 1.00 95.88 73 GLU A CA 1
ATOM 590 C C . GLU A 1 73 ? -6.312 2.204 14.169 1.00 95.88 73 GLU A C 1
ATOM 592 O O . GLU A 1 73 ? -7.149 1.996 15.043 1.00 95.88 73 GLU A O 1
ATOM 597 N N . GLN A 1 74 ? -5.755 3.404 13.987 1.00 96.19 74 GLN A N 1
ATOM 598 C CA . GLN A 1 74 ? -6.092 4.549 14.838 1.00 96.19 74 GLN A CA 1
ATOM 599 C C . GLN A 1 74 ? -7.565 4.958 14.713 1.00 96.19 74 GLN A C 1
ATOM 601 O O . GLN A 1 74 ? -8.200 5.216 15.730 1.00 96.19 74 GLN A O 1
ATOM 606 N N . ALA A 1 75 ? -8.128 4.955 13.500 1.00 94.81 75 ALA A N 1
ATOM 607 C CA . ALA A 1 75 ? -9.543 5.255 13.276 1.00 94.81 75 ALA A CA 1
ATOM 608 C C . ALA A 1 75 ? -10.477 4.230 13.946 1.00 94.81 75 ALA A C 1
ATOM 610 O O . ALA A 1 75 ? -11.516 4.594 14.490 1.00 94.81 75 ALA A O 1
ATOM 611 N N . LEU A 1 76 ? -10.097 2.946 13.957 1.00 94.12 76 LEU A N 1
ATOM 612 C CA . LEU A 1 76 ? -10.845 1.916 14.683 1.00 94.12 76 LEU A CA 1
ATOM 613 C C . LEU A 1 76 ? -10.772 2.113 16.201 1.00 94.12 76 LEU A C 1
ATOM 615 O O . LEU A 1 76 ? -11.787 1.957 16.874 1.00 94.12 76 LEU A O 1
ATOM 619 N N . ILE A 1 77 ? -9.595 2.462 16.733 1.00 96.38 77 ILE A N 1
ATOM 620 C CA . ILE A 1 77 ? -9.400 2.718 18.169 1.00 96.38 77 ILE A CA 1
ATOM 621 C C . ILE A 1 77 ? -10.199 3.947 18.621 1.00 96.38 77 ILE A C 1
ATOM 623 O O . ILE A 1 77 ? -10.808 3.917 19.687 1.00 96.38 77 ILE A O 1
ATOM 627 N N . SER A 1 78 ? -10.227 5.014 17.817 1.00 96.12 78 SER A N 1
ATOM 628 C CA . SER A 1 78 ? -10.963 6.245 18.132 1.00 96.12 78 SER A CA 1
ATOM 629 C C . SER A 1 78 ? -12.473 6.152 17.885 1.00 96.12 78 SER A C 1
ATOM 631 O O . SER A 1 78 ? -13.209 7.053 18.282 1.00 96.12 78 SER A O 1
ATOM 633 N N . GLY A 1 79 ? -12.946 5.089 17.227 1.00 96.75 79 GLY A N 1
ATOM 634 C CA . GLY A 1 79 ? -14.352 4.927 16.853 1.00 96.75 79 GLY A CA 1
ATOM 635 C C . GLY A 1 79 ? -14.802 5.805 15.678 1.00 96.75 79 GLY A C 1
ATOM 636 O O . GLY A 1 79 ? -16.004 5.895 15.419 1.00 96.75 79 GLY A O 1
ATOM 637 N N . ASP A 1 80 ? -13.872 6.428 14.947 1.00 96.88 80 ASP A N 1
ATOM 638 C CA . ASP A 1 80 ? -14.168 7.204 13.740 1.00 96.88 80 ASP A CA 1
ATOM 639 C C . ASP A 1 80 ? -14.526 6.264 12.578 1.00 96.88 80 ASP A C 1
ATOM 641 O O . ASP A 1 80 ? -13.676 5.817 11.800 1.00 96.88 80 ASP A O 1
ATOM 645 N N . ARG A 1 81 ? -15.822 5.951 12.472 1.00 95.19 81 ARG A N 1
ATOM 646 C CA . ARG A 1 81 ? -16.363 5.027 11.464 1.00 95.19 81 ARG A CA 1
ATOM 647 C C . ARG A 1 81 ? -16.101 5.491 10.034 1.00 95.19 81 ARG A C 1
ATOM 649 O O . ARG A 1 81 ? -15.781 4.656 9.194 1.00 95.19 81 ARG A O 1
ATOM 656 N N . GLN A 1 82 ? -16.204 6.792 9.766 1.00 95.69 82 GLN A N 1
ATOM 657 C CA . GLN A 1 82 ? -16.040 7.332 8.417 1.00 95.69 82 GLN A CA 1
ATOM 658 C C . GLN A 1 82 ? -14.588 7.199 7.953 1.00 95.69 82 GLN A C 1
ATOM 660 O O . GLN A 1 82 ? -14.319 6.727 6.845 1.00 95.69 82 GLN A O 1
ATOM 665 N N . SER A 1 83 ? -13.634 7.567 8.813 1.00 93.56 83 SER A N 1
ATOM 666 C CA . SER A 1 83 ? -12.218 7.367 8.506 1.00 93.56 83 SER A CA 1
ATOM 667 C C . SER A 1 83 ? -11.872 5.886 8.402 1.00 93.56 83 SER A C 1
ATOM 669 O O . SER A 1 83 ? -11.106 5.509 7.515 1.00 93.56 83 SER A O 1
ATOM 671 N N . ALA A 1 84 ? -12.438 5.041 9.269 1.00 93.75 84 ALA A N 1
ATOM 672 C CA . ALA A 1 84 ? -12.189 3.605 9.254 1.00 93.75 84 ALA A CA 1
ATOM 673 C C . ALA A 1 84 ? -12.657 2.944 7.949 1.00 93.75 84 ALA A C 1
ATOM 675 O O . ALA A 1 84 ? -11.922 2.136 7.385 1.00 93.75 84 ALA A O 1
ATOM 676 N N . GLU A 1 85 ? -13.834 3.305 7.441 1.00 95.50 85 GLU A N 1
ATOM 677 C CA . GLU A 1 85 ? -14.356 2.787 6.174 1.00 95.50 85 GLU A CA 1
ATOM 678 C C . GLU A 1 85 ? -13.446 3.164 4.999 1.00 95.50 85 GLU A C 1
ATOM 680 O O . GLU A 1 85 ? -12.907 2.282 4.327 1.00 95.50 85 GLU A O 1
ATOM 685 N N . ARG A 1 86 ? -13.159 4.463 4.835 1.0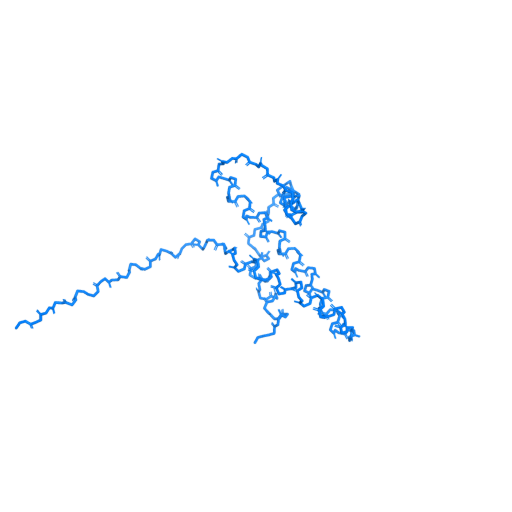0 96.38 86 ARG A N 1
ATOM 686 C CA . ARG A 1 86 ? -12.293 4.970 3.760 1.00 96.38 86 ARG A CA 1
ATOM 687 C C . ARG A 1 86 ? -10.889 4.360 3.804 1.00 96.38 86 ARG A C 1
ATOM 689 O O . ARG A 1 86 ? -10.348 3.935 2.787 1.00 96.38 86 ARG A O 1
ATOM 696 N N . LEU A 1 87 ? -10.275 4.308 4.987 1.00 95.06 87 LEU A N 1
ATOM 697 C CA . LEU A 1 87 ? -8.930 3.748 5.146 1.00 95.06 87 LEU A CA 1
ATOM 698 C C . LEU A 1 87 ? -8.923 2.222 4.988 1.00 95.06 87 LEU A C 1
ATOM 700 O O . LEU A 1 87 ? -7.920 1.659 4.551 1.00 95.06 87 LEU A O 1
ATOM 704 N N . GLY A 1 88 ? -10.030 1.547 5.304 1.00 94.31 88 GLY A N 1
ATOM 705 C CA . GLY A 1 88 ? -10.221 0.130 5.020 1.00 94.31 88 GLY A CA 1
ATOM 706 C C . GLY A 1 88 ? -10.227 -0.161 3.517 1.00 94.31 88 GLY A C 1
ATOM 707 O O . GLY A 1 88 ? -9.576 -1.109 3.075 1.00 94.31 88 GLY A O 1
ATOM 708 N N . GLU A 1 89 ? -10.892 0.672 2.716 1.00 96.00 89 GLU A N 1
ATOM 709 C CA . GLU A 1 89 ? -10.848 0.571 1.252 1.00 96.00 89 GLU A CA 1
ATOM 710 C C . GLU A 1 89 ? -9.435 0.793 0.703 1.00 96.00 89 GLU A C 1
ATOM 712 O O . GLU A 1 89 ? -8.959 -0.023 -0.089 1.00 96.00 89 GLU A O 1
ATOM 717 N N . ASP A 1 90 ? -8.721 1.810 1.199 1.00 94.00 90 ASP A N 1
ATOM 718 C CA . ASP A 1 90 ? -7.317 2.054 0.843 1.00 94.00 90 ASP A CA 1
ATOM 719 C C . ASP A 1 90 ? -6.444 0.819 1.141 1.00 94.00 90 ASP A C 1
ATOM 721 O O . ASP A 1 90 ? -5.659 0.369 0.301 1.00 94.00 90 ASP A O 1
ATOM 725 N N . VAL A 1 91 ? -6.582 0.233 2.338 1.00 95.19 91 VAL A N 1
ATOM 726 C CA . VAL A 1 91 ? -5.830 -0.967 2.740 1.00 95.19 91 VAL A CA 1
ATOM 727 C C . VAL A 1 91 ? -6.143 -2.147 1.819 1.00 95.19 91 VAL A C 1
ATOM 729 O O . VAL A 1 91 ? -5.214 -2.834 1.384 1.00 95.19 91 VAL A O 1
ATOM 732 N N . ARG A 1 92 ? -7.421 -2.372 1.490 1.00 95.75 92 ARG A N 1
ATOM 733 C CA . ARG A 1 92 ? -7.843 -3.436 0.567 1.00 95.75 92 ARG A CA 1
ATOM 734 C C . ARG A 1 92 ? -7.233 -3.234 -0.819 1.00 95.75 92 ARG A C 1
ATOM 736 O O . ARG A 1 92 ? -6.592 -4.147 -1.334 1.00 95.75 92 ARG A O 1
ATOM 743 N N . HIS A 1 93 ? -7.343 -2.027 -1.365 1.00 94.44 93 HIS A N 1
ATOM 744 C CA . HIS A 1 93 ? -6.788 -1.680 -2.668 1.00 94.44 93 HIS A CA 1
ATOM 745 C C . HIS A 1 93 ? -5.274 -1.940 -2.736 1.00 94.44 93 HIS A C 1
ATOM 747 O O . HIS A 1 93 ? -4.778 -2.582 -3.664 1.00 94.44 93 HIS A O 1
ATOM 753 N N . PHE A 1 94 ? -4.509 -1.507 -1.730 1.00 92.44 94 PHE A N 1
ATOM 754 C CA . PHE A 1 94 ? -3.061 -1.732 -1.731 1.00 92.44 94 PHE A CA 1
ATOM 755 C C . PHE A 1 94 ? -2.686 -3.212 -1.591 1.00 92.44 94 PHE A C 1
ATOM 757 O O . PHE A 1 94 ? -1.702 -3.650 -2.195 1.00 92.44 94 PHE A O 1
ATOM 764 N N . LEU A 1 95 ? -3.458 -4.001 -0.839 1.00 91.06 95 LEU A N 1
ATOM 765 C CA . LEU A 1 95 ? -3.274 -5.453 -0.779 1.00 91.06 95 LEU A CA 1
ATOM 766 C C . LEU A 1 95 ? -3.513 -6.105 -2.145 1.00 91.06 95 LEU A C 1
ATOM 768 O O . LEU A 1 95 ? -2.663 -6.868 -2.606 1.00 91.06 95 LEU A O 1
ATOM 772 N N . GLU A 1 96 ? -4.596 -5.745 -2.834 1.00 92.69 96 GLU A N 1
ATOM 773 C CA . GLU A 1 96 ? -4.900 -6.227 -4.187 1.00 92.69 96 GLU A CA 1
ATOM 774 C C . GLU A 1 96 ? -3.767 -5.913 -5.172 1.00 92.69 96 GLU A C 1
ATOM 776 O O . GLU A 1 96 ? -3.292 -6.803 -5.885 1.00 92.69 96 GLU A O 1
ATOM 781 N N . VAL A 1 97 ? -3.245 -4.680 -5.156 1.00 89.50 97 VAL A N 1
ATOM 782 C CA . VAL A 1 97 ? -2.102 -4.282 -5.994 1.00 89.50 97 VAL A CA 1
ATOM 783 C C . VAL A 1 97 ? -0.867 -5.139 -5.694 1.00 89.50 97 VAL A C 1
ATOM 785 O O . VAL A 1 97 ? -0.169 -5.569 -6.621 1.00 89.50 97 VAL A O 1
ATOM 788 N N . LEU A 1 98 ? -0.580 -5.427 -4.421 1.00 87.88 98 LEU A N 1
ATOM 789 C CA . LEU A 1 98 ? 0.552 -6.274 -4.033 1.00 87.88 98 LEU A CA 1
ATOM 790 C C . LEU A 1 98 ? 0.366 -7.737 -4.444 1.00 87.88 98 LEU A C 1
ATOM 792 O O . LEU A 1 98 ? 1.353 -8.380 -4.824 1.00 87.88 98 LEU A O 1
ATOM 796 N N . TYR A 1 99 ? -0.861 -8.253 -4.393 1.00 87.12 99 TYR A N 1
ATOM 797 C CA . TYR A 1 99 ? -1.188 -9.614 -4.817 1.00 87.12 99 TYR A CA 1
ATOM 798 C C . TYR A 1 99 ? -1.149 -9.787 -6.330 1.00 87.12 99 TYR A C 1
ATOM 800 O O . TYR A 1 99 ? -0.612 -10.788 -6.800 1.00 87.12 99 TYR A O 1
ATOM 808 N N . ALA A 1 100 ? -1.581 -8.782 -7.091 1.00 85.94 100 ALA A N 1
ATOM 809 C CA . ALA A 1 100 ? -1.415 -8.750 -8.542 1.00 85.94 100 ALA A CA 1
ATOM 810 C C . ALA A 1 100 ? 0.067 -8.658 -8.966 1.00 85.94 100 ALA A C 1
ATOM 812 O O . ALA A 1 100 ? 0.432 -9.006 -10.089 1.00 85.94 100 ALA A O 1
ATOM 813 N N . ASN A 1 101 ? 0.954 -8.215 -8.064 1.00 80.94 101 ASN A N 1
ATOM 814 C CA . ASN A 1 101 ? 2.377 -8.006 -8.337 1.00 80.94 101 ASN A CA 1
ATOM 815 C C . ASN A 1 101 ? 3.292 -8.833 -7.408 1.00 80.94 101 ASN A C 1
ATOM 817 O O . ASN A 1 101 ? 4.109 -8.272 -6.659 1.00 80.94 101 ASN A O 1
ATOM 821 N N . PRO A 1 102 ? 3.250 -10.180 -7.467 1.00 72.50 102 PRO A N 1
ATOM 822 C CA . PRO A 1 102 ? 4.085 -11.019 -6.615 1.00 72.50 102 PRO A CA 1
ATOM 823 C C . PRO A 1 102 ? 5.578 -10.838 -6.947 1.00 72.50 102 PRO A C 1
ATOM 825 O O . PRO A 1 102 ? 5.964 -10.681 -8.111 1.00 72.50 102 PRO A O 1
ATOM 828 N N . ILE A 1 103 ? 6.440 -10.870 -5.920 1.00 64.88 103 ILE A N 1
ATOM 829 C CA . ILE A 1 103 ? 7.882 -11.084 -6.123 1.00 64.88 103 ILE A CA 1
ATOM 830 C C . ILE A 1 103 ? 7.983 -12.481 -6.720 1.00 64.88 103 ILE A C 1
ATOM 832 O O . ILE A 1 103 ? 7.468 -13.429 -6.124 1.00 64.88 103 ILE A O 1
ATOM 836 N N . ALA A 1 104 ? 8.600 -12.597 -7.896 1.00 57.03 104 ALA A N 1
ATOM 837 C CA . ALA A 1 104 ? 8.980 -13.898 -8.416 1.00 57.03 104 ALA A CA 1
ATOM 838 C C . ALA A 1 104 ? 9.808 -14.572 -7.321 1.00 57.03 104 ALA A C 1
ATOM 840 O O . ALA A 1 104 ? 10.866 -14.065 -6.956 1.00 57.03 104 ALA A O 1
ATOM 841 N N . ARG A 1 105 ? 9.277 -15.637 -6.713 1.00 53.00 105 ARG A N 1
ATOM 842 C CA . ARG A 1 105 ? 10.031 -16.417 -5.734 1.00 53.00 105 ARG A CA 1
ATOM 843 C C . ARG A 1 105 ? 11.239 -16.979 -6.487 1.00 53.00 105 ARG A C 1
ATOM 845 O O . ARG A 1 105 ? 11.014 -17.734 -7.437 1.00 53.00 105 ARG A O 1
ATOM 852 N N . PRO A 1 106 ? 12.488 -16.656 -6.117 1.00 43.31 106 PRO A N 1
ATOM 853 C CA . PRO A 1 106 ? 13.609 -17.454 -6.578 1.00 43.31 106 PRO A CA 1
ATOM 854 C C . PRO A 1 106 ? 13.409 -18.831 -5.933 1.00 43.31 106 PRO A C 1
ATOM 856 O O . PRO A 1 106 ? 13.447 -18.939 -4.711 1.00 43.31 106 PRO A O 1
ATOM 859 N N . GLY A 1 107 ? 13.076 -19.856 -6.724 1.00 43.38 107 GLY A N 1
ATOM 860 C CA . GLY A 1 107 ? 13.023 -21.238 -6.227 1.00 43.38 107 GLY A CA 1
ATOM 861 C C . GLY A 1 107 ? 11.681 -21.976 -6.251 1.00 43.38 107 GLY A C 1
ATOM 862 O O . GLY A 1 107 ? 11.516 -22.919 -5.489 1.00 43.38 107 GLY A O 1
ATOM 863 N N . ARG A 1 108 ? 10.733 -21.653 -7.140 1.00 40.47 108 ARG A N 1
ATOM 864 C CA . ARG A 1 108 ? 9.755 -22.673 -7.570 1.00 40.47 108 ARG A CA 1
ATOM 865 C C . ARG A 1 108 ? 9.918 -22.913 -9.062 1.00 40.47 108 ARG A C 1
ATOM 867 O O . ARG A 1 108 ? 9.196 -22.349 -9.877 1.00 40.47 108 ARG A O 1
ATOM 874 N N . ARG A 1 109 ? 10.905 -23.745 -9.415 1.00 41.44 109 ARG A N 1
ATOM 875 C CA . ARG A 1 109 ? 10.834 -24.525 -10.657 1.00 41.44 109 ARG A CA 1
ATOM 876 C C . ARG A 1 109 ? 9.453 -25.183 -10.612 1.00 41.44 109 ARG A C 1
ATOM 878 O O . ARG A 1 109 ? 9.111 -25.756 -9.574 1.00 41.44 109 ARG A O 1
ATOM 885 N N . ALA A 1 110 ? 8.629 -25.002 -11.643 1.00 38.03 110 ALA A N 1
ATOM 886 C CA . ALA A 1 110 ? 7.413 -25.792 -11.766 1.00 38.03 110 ALA A CA 1
ATOM 887 C C . ALA A 1 110 ? 7.842 -27.245 -11.548 1.00 38.03 110 ALA A C 1
ATOM 889 O O . ALA A 1 110 ? 8.758 -27.708 -12.231 1.00 38.03 110 ALA A O 1
ATOM 890 N N . ALA A 1 111 ? 7.294 -27.913 -10.529 1.00 40.50 111 ALA A N 1
ATOM 891 C CA . ALA A 1 111 ? 7.410 -29.357 -10.483 1.00 40.50 111 ALA A CA 1
ATOM 892 C C . ALA A 1 111 ? 6.855 -29.802 -11.832 1.00 40.50 111 ALA A C 1
ATOM 894 O O . ALA A 1 111 ? 5.715 -29.457 -12.156 1.00 40.50 111 ALA A O 1
ATOM 895 N N . ALA A 1 112 ? 7.707 -30.410 -12.657 1.00 40.09 112 ALA A N 1
ATOM 896 C CA . ALA A 1 112 ? 7.253 -31.081 -13.852 1.00 40.09 112 ALA A CA 1
ATOM 897 C C . ALA A 1 112 ? 6.076 -31.939 -13.394 1.00 40.09 112 ALA A C 1
ATOM 899 O O . ALA A 1 112 ? 6.226 -32.771 -12.498 1.00 40.09 112 ALA A O 1
ATOM 900 N N . VAL A 1 113 ? 4.889 -31.629 -13.908 1.00 40.50 113 VAL A N 1
ATOM 901 C CA . VAL A 1 113 ? 3.759 -32.538 -13.831 1.00 40.50 113 VAL A CA 1
ATOM 902 C C . VAL A 1 113 ? 4.303 -33.800 -14.475 1.00 40.50 113 VAL A C 1
ATOM 904 O O . VAL A 1 113 ? 4.554 -33.797 -15.676 1.00 40.50 113 VAL A O 1
ATOM 907 N N . ASN A 1 114 ? 4.631 -34.808 -13.665 1.00 39.62 114 ASN A N 1
ATOM 908 C CA . ASN A 1 114 ? 4.914 -36.135 -14.181 1.00 39.62 114 ASN A CA 1
ATOM 909 C C . ASN A 1 114 ? 3.687 -36.492 -15.022 1.00 39.62 114 ASN A C 1
ATOM 911 O O . ASN A 1 114 ? 2.597 -36.558 -14.444 1.00 39.62 114 ASN A O 1
ATOM 915 N N . PRO A 1 115 ? 3.799 -36.681 -16.349 1.00 43.62 115 PRO A N 1
ATOM 916 C CA . PRO A 1 115 ? 2.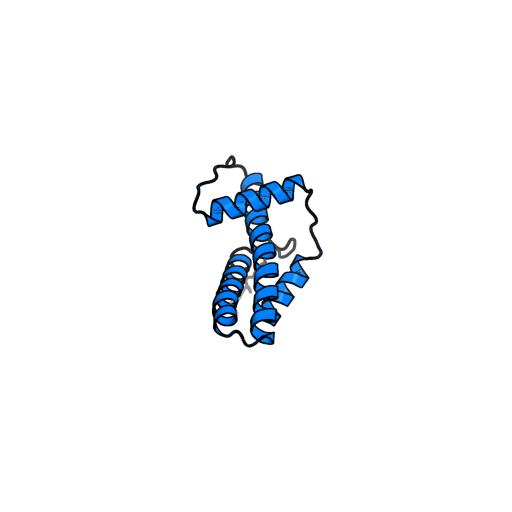770 -37.429 -17.029 1.00 43.62 115 PRO A CA 1
ATOM 917 C C . PRO A 1 115 ? 2.854 -38.820 -16.410 1.00 43.62 115 PRO A C 1
ATOM 919 O O . PRO A 1 115 ? 3.832 -39.543 -16.601 1.00 43.62 115 PRO A O 1
ATOM 922 N N . VAL A 1 116 ? 1.876 -39.149 -15.569 1.00 45.12 116 VAL A N 1
ATOM 923 C CA . VAL A 1 116 ? 1.597 -40.538 -15.236 1.00 45.12 116 VAL A CA 1
ATOM 924 C C . VAL A 1 116 ? 1.363 -41.200 -16.587 1.00 45.12 116 VAL A C 1
ATOM 926 O O . VAL A 1 116 ? 0.378 -40.919 -17.265 1.00 45.12 116 VAL A O 1
ATOM 929 N N . LEU A 1 117 ? 2.357 -41.967 -17.027 1.00 47.38 117 LEU A N 1
ATOM 930 C CA . LEU A 1 117 ? 2.239 -42.904 -18.127 1.00 47.38 117 LEU A CA 1
ATOM 931 C C . LEU A 1 117 ? 1.195 -43.928 -17.687 1.00 47.38 117 LEU A C 1
ATOM 933 O O . LEU A 1 117 ? 1.521 -44.923 -17.044 1.00 47.38 117 LEU A O 1
ATOM 937 N N . GLU A 1 118 ? -0.071 -43.652 -17.982 1.00 43.31 118 GLU A N 1
ATOM 938 C CA . GLU A 1 118 ? -1.092 -44.684 -18.039 1.00 43.31 118 GLU A CA 1
ATOM 939 C C . GLU A 1 118 ? -0.733 -45.580 -19.226 1.00 43.31 118 GLU A C 1
ATOM 941 O O . GLU A 1 118 ? -1.018 -45.276 -20.383 1.00 43.31 118 GLU A O 1
ATOM 946 N N . MET A 1 119 ? -0.009 -46.662 -18.945 1.00 46.38 119 MET A N 1
ATOM 947 C CA . MET A 1 119 ? 0.077 -47.777 -19.876 1.00 46.38 119 MET A CA 1
ATOM 948 C C . MET A 1 119 ? -1.248 -48.544 -19.812 1.00 46.38 119 MET A C 1
ATOM 950 O O . MET A 1 119 ? -1.648 -48.943 -18.715 1.00 46.38 119 MET A O 1
ATOM 954 N N . PRO A 1 120 ? -1.926 -48.794 -20.944 1.00 44.94 120 PRO A N 1
ATOM 955 C CA . PRO A 1 120 ? -3.032 -49.731 -20.965 1.00 44.94 120 PRO A CA 1
ATOM 956 C C . PRO A 1 120 ? -2.464 -51.145 -20.808 1.00 44.94 120 PRO A C 1
ATOM 958 O O . PRO A 1 120 ? -1.613 -51.574 -21.589 1.00 44.94 120 PRO A O 1
ATOM 961 N N . VAL A 1 121 ? -2.915 -51.861 -19.781 1.00 50.53 121 VAL A N 1
ATOM 962 C CA . VAL A 1 121 ? -2.716 -53.310 -19.695 1.00 50.53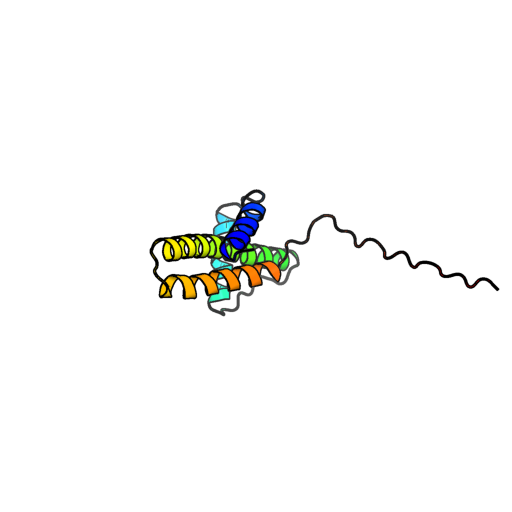 121 VAL A CA 1
ATOM 963 C C . VAL A 1 121 ? -3.700 -53.942 -20.678 1.00 50.53 121 VAL A C 1
ATOM 965 O O . VAL A 1 121 ? -4.909 -53.741 -20.547 1.00 50.53 121 VAL A O 1
ATOM 968 N N . ALA A 1 122 ? -3.152 -54.615 -21.688 1.00 59.03 122 ALA A N 1
ATOM 969 C CA . ALA A 1 122 ? -3.874 -55.486 -22.611 1.00 59.03 122 ALA A CA 1
ATOM 970 C C . ALA A 1 122 ? -4.126 -56.860 -21.979 1.00 59.03 122 ALA A C 1
ATOM 972 O O . ALA A 1 122 ? -3.285 -57.282 -21.149 1.00 59.03 122 ALA A O 1
#

pLDDT: mean 77.52, std 18.19, range [38.03, 96.88]

Radius of gyration: 19.84 Å; chains: 1; bounding box: 36×66×41 Å

Foldseek 3Di:
DDLLVLLVVVLVVPVPDDDDDPVLLVVLQVLLVCVVVVHDDDDDPDPVVVVSSLVSNLSNLNVQLVVLSVQLVVCVVVVVPVSNVVSSVSNVVSVVSDVVRDDPPVDCPPPPPPPPPPDDDD

Secondary structure (DSSP, 8-state):
--HHHHHHHHHHHHHSS----HHHHHHHHHHHHHHHTT--------HHHHHHHHHHHHHHHHHHHHHHHHHHHHHHHHT-HHHHHHHHHHHHHHHHHHHHS----TT-PPP-------PPP-